Protein AF-A0A7J6WLQ4-F1 (afdb_monomer_lite)

InterPro domains:
  IPR001830 Glycosyl transferase, family 20 [PTHR10788] (1-99)
  IPR003337 Trehalose-phosphatase [PF02358] (52-97)
  IPR023214 HAD superfamily [G3DSA:3.40.50.1000] (48-100)
  IPR036412 HAD-like superfamily [SSF56784] (49-98)

Structure (mmCIF, N/CA/C/O backbone):
data_AF-A0A7J6WLQ4-F1
#
_entry.id   AF-A0A7J6WLQ4-F1
#
loop_
_atom_site.group_PDB
_atom_site.id
_atom_site.type_symbol
_atom_site.label_atom_id
_atom_site.label_alt_id
_atom_site.label_comp_id
_atom_site.label_asym_id
_atom_site.label_entity_id
_atom_site.label_seq_id
_atom_site.pdbx_PDB_ins_code
_atom_site.Cartn_x
_atom_site.Cartn_y
_atom_site.Cartn_z
_atom_site.occupancy
_atom_site.B_iso_or_equiv
_atom_site.auth_seq_id
_atom_site.auth_comp_id
_atom_site.auth_asym_id
_atom_site.auth_atom_id
_atom_site.pdbx_PDB_model_num
ATOM 1 N N . MET A 1 1 ? 20.719 -31.387 -19.871 1.00 47.81 1 MET A N 1
ATOM 2 C CA . MET A 1 1 ? 19.999 -30.224 -20.438 1.00 47.81 1 MET A CA 1
ATOM 3 C C . MET A 1 1 ? 18.478 -30.305 -20.233 1.00 47.81 1 MET A C 1
ATOM 5 O O . MET A 1 1 ? 17.830 -29.274 -20.244 1.00 47.81 1 MET A O 1
ATOM 9 N N . GLU A 1 2 ? 17.900 -31.482 -19.956 1.00 46.41 2 GLU A N 1
ATOM 10 C CA . GLU A 1 2 ? 16.436 -31.684 -19.889 1.00 46.41 2 GLU A CA 1
ATOM 11 C C . GLU A 1 2 ? 15.721 -31.215 -18.606 1.00 46.41 2 GLU A C 1
ATOM 13 O O . GLU A 1 2 ? 14.498 -31.123 -18.597 1.00 46.41 2 GLU A O 1
ATOM 18 N N . ARG A 1 3 ? 16.433 -30.878 -17.520 1.00 52.56 3 ARG A N 1
ATOM 19 C CA . ARG A 1 3 ? 15.782 -30.512 -16.242 1.00 52.56 3 ARG A CA 1
ATOM 20 C C . ARG A 1 3 ? 15.206 -29.090 -16.208 1.00 52.56 3 ARG A C 1
ATOM 22 O O . ARG A 1 3 ? 14.317 -28.826 -15.412 1.00 52.56 3 ARG A O 1
ATOM 29 N N . THR A 1 4 ? 15.655 -28.18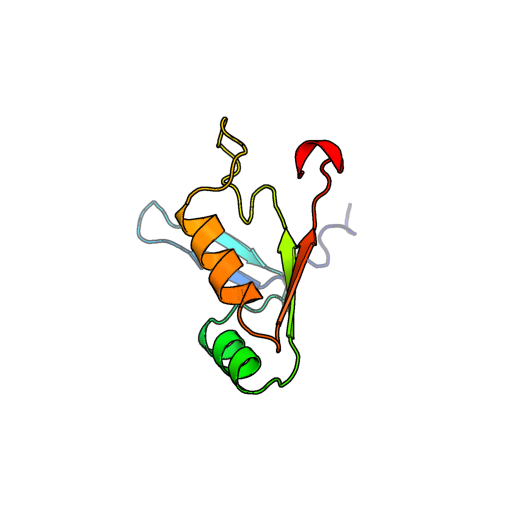7 -17.082 1.00 50.44 4 THR A N 1
ATOM 30 C CA . THR A 1 4 ? 15.193 -26.782 -17.105 1.00 50.44 4 THR A CA 1
ATOM 31 C C . THR A 1 4 ? 13.952 -26.576 -17.986 1.00 50.44 4 THR A C 1
ATOM 33 O O . THR A 1 4 ? 13.283 -25.553 -17.883 1.00 50.44 4 THR A O 1
ATOM 36 N N . CYS A 1 5 ? 13.610 -27.548 -18.839 1.00 53.22 5 CYS A N 1
ATOM 37 C CA . CYS A 1 5 ? 12.503 -27.449 -19.800 1.00 53.22 5 CYS A CA 1
ATOM 38 C C . CYS A 1 5 ? 11.224 -28.174 -19.349 1.00 53.22 5 CYS A C 1
ATOM 40 O O . CYS A 1 5 ? 10.197 -28.065 -20.017 1.00 53.22 5 CYS A O 1
ATOM 42 N N . GLN A 1 6 ? 11.261 -28.902 -18.230 1.00 55.03 6 GLN A N 1
ATOM 43 C CA . GLN A 1 6 ? 10.177 -29.807 -17.834 1.00 55.03 6 GLN A CA 1
ATOM 44 C C . GLN A 1 6 ? 8.902 -29.076 -17.362 1.00 55.03 6 GLN A C 1
ATOM 46 O O . GLN A 1 6 ? 7.802 -29.590 -17.550 1.00 55.03 6 GLN A O 1
ATOM 51 N N . ASP A 1 7 ? 9.021 -27.851 -16.835 1.00 55.31 7 ASP A N 1
ATOM 52 C CA . ASP A 1 7 ? 7.875 -27.056 -16.355 1.00 55.31 7 ASP A CA 1
ATOM 53 C C . ASP A 1 7 ? 7.428 -25.937 -17.313 1.00 55.31 7 ASP A C 1
ATOM 55 O O . ASP A 1 7 ? 6.460 -25.228 -17.031 1.00 55.31 7 ASP A O 1
ATOM 59 N N . HIS A 1 8 ? 8.069 -25.783 -18.479 1.00 55.66 8 HIS A N 1
ATOM 60 C CA . HIS A 1 8 ? 7.678 -24.756 -19.457 1.00 55.66 8 HIS A CA 1
ATOM 61 C C . HIS A 1 8 ? 6.247 -24.955 -19.982 1.00 55.66 8 HIS A C 1
ATOM 63 O O . HIS A 1 8 ? 5.533 -23.977 -20.183 1.00 55.66 8 HIS A O 1
ATOM 69 N N . PHE A 1 9 ? 5.797 -26.205 -20.127 1.00 55.16 9 PHE A N 1
ATOM 70 C CA . PHE A 1 9 ? 4.450 -26.528 -20.615 1.00 55.16 9 PHE A CA 1
ATOM 71 C C . PHE A 1 9 ? 3.333 -26.324 -19.587 1.00 55.16 9 PHE A C 1
ATOM 73 O O . PHE A 1 9 ? 2.162 -26.371 -19.954 1.00 55.16 9 PHE A O 1
ATOM 80 N N . LYS A 1 10 ? 3.663 -26.082 -18.312 1.00 62.22 10 LYS A N 1
ATOM 81 C CA . LYS A 1 10 ? 2.651 -25.790 -17.289 1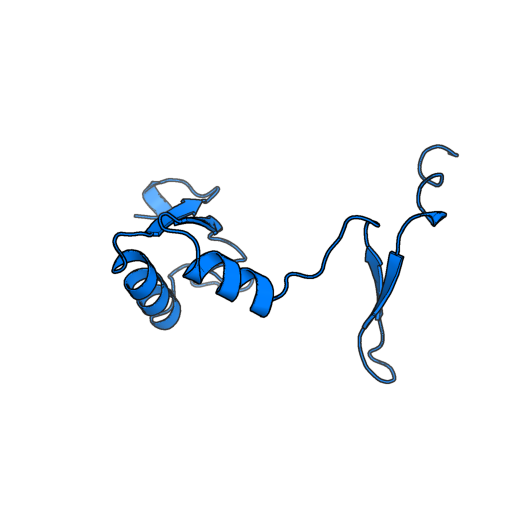.00 62.22 10 LYS A CA 1
ATOM 82 C C . LYS A 1 10 ? 2.355 -24.301 -17.171 1.00 62.22 10 LYS A C 1
ATOM 84 O O . LYS A 1 10 ? 1.306 -23.952 -16.652 1.00 62.22 10 LYS A O 1
ATOM 89 N N . ARG A 1 11 ? 3.242 -23.413 -17.631 1.00 67.06 11 ARG A N 1
ATOM 90 C CA . ARG A 1 11 ? 3.082 -21.963 -17.447 1.00 67.06 11 ARG A CA 1
ATOM 91 C C . ARG A 1 11 ? 1.921 -21.422 -18.276 1.00 67.06 11 ARG A C 1
ATOM 93 O O . ARG A 1 11 ? 1.763 -21.749 -19.449 1.00 67.06 11 ARG A O 1
ATOM 100 N N . ARG A 1 12 ? 1.106 -20.563 -17.665 1.00 71.62 12 ARG A N 1
ATOM 101 C CA . ARG A 1 12 ? -0.050 -19.946 -18.316 1.00 71.62 12 ARG A CA 1
ATOM 102 C C . ARG A 1 12 ? 0.423 -18.719 -19.091 1.00 71.62 12 ARG A C 1
ATOM 104 O O . ARG A 1 12 ? 0.892 -17.752 -18.493 1.00 71.62 12 ARG A O 1
ATOM 111 N N . CYS A 1 13 ? 0.306 -18.752 -20.416 1.00 79.31 13 CYS A N 1
ATOM 112 C CA . CYS A 1 13 ? 0.684 -17.631 -21.278 1.00 79.31 13 CYS A CA 1
ATOM 113 C C . CYS A 1 13 ? -0.475 -16.638 -21.426 1.00 79.31 13 CYS A C 1
ATOM 115 O O . CYS A 1 13 ? -1.600 -17.035 -21.727 1.00 79.31 13 CYS A O 1
ATOM 117 N N . TRP A 1 14 ? -0.205 -15.350 -21.212 1.00 78.38 14 TRP A N 1
ATOM 118 C CA . TRP A 1 14 ? -1.167 -14.260 -21.383 1.00 78.38 14 TRP A CA 1
ATOM 119 C C . TRP A 1 14 ? -0.673 -13.314 -22.472 1.00 78.38 14 TRP A C 1
ATOM 121 O O . TRP A 1 14 ? 0.505 -12.958 -22.513 1.00 78.38 14 TRP A O 1
ATOM 131 N N . GLY A 1 15 ? -1.588 -12.901 -23.343 1.00 81.19 15 GLY A N 1
ATOM 132 C CA . GLY A 1 15 ? -1.360 -11.824 -24.293 1.00 81.19 15 GLY A CA 1
ATOM 133 C C . GLY A 1 15 ? -1.723 -10.477 -23.678 1.00 81.19 15 GLY A C 1
ATOM 134 O O . GLY A 1 15 ? -2.820 -10.336 -23.137 1.00 81.19 15 GLY A O 1
ATOM 135 N N . ILE A 1 16 ? -0.828 -9.495 -23.755 1.00 83.25 16 ILE A N 1
ATOM 136 C CA . ILE A 1 16 ? -1.065 -8.126 -23.279 1.00 83.25 16 ILE A CA 1
ATOM 137 C C . ILE A 1 16 ? -0.729 -7.113 -24.381 1.00 83.25 16 ILE A C 1
ATOM 139 O O . ILE A 1 16 ? 0.305 -7.230 -25.030 1.00 83.25 16 ILE A O 1
ATOM 143 N N . GLY A 1 17 ? -1.581 -6.104 -24.582 1.00 78.50 17 GLY A N 1
ATOM 144 C CA . GLY A 1 17 ? -1.397 -5.046 -25.590 1.00 78.50 17 GLY A CA 1
ATOM 145 C C . GLY A 1 17 ? -2.251 -5.215 -26.855 1.00 78.50 17 GLY A C 1
ATOM 146 O O . GLY A 1 17 ? -2.888 -6.247 -27.051 1.00 78.50 17 GLY A O 1
ATOM 147 N N . SER A 1 18 ? -2.262 -4.185 -27.708 1.00 77.38 18 SER A N 1
ATOM 148 C CA . SER A 1 18 ? -3.045 -4.124 -28.956 1.00 77.38 18 SER A CA 1
ATOM 149 C C . SER A 1 18 ? -2.134 -3.855 -30.162 1.00 77.38 18 SER A C 1
ATOM 151 O O . SER A 1 18 ? -1.191 -3.068 -30.065 1.00 77.38 18 SER A O 1
ATOM 153 N N . GLY A 1 19 ? -2.417 -4.480 -31.311 1.00 80.88 19 GLY A N 1
ATOM 154 C CA . GLY A 1 19 ? -1.654 -4.290 -32.554 1.00 80.88 19 GLY A CA 1
ATOM 155 C C . GLY A 1 19 ? -0.180 -4.704 -32.434 1.00 80.88 19 GLY A C 1
ATOM 156 O O . GLY A 1 19 ? 0.144 -5.709 -31.807 1.00 80.88 19 GLY A O 1
ATOM 157 N N . PHE A 1 20 ? 0.728 -3.906 -33.002 1.00 79.94 20 PHE A N 1
ATOM 158 C CA . PHE A 1 20 ? 2.178 -4.161 -32.973 1.00 79.94 20 PHE A CA 1
ATOM 159 C C . PHE A 1 20 ? 2.829 -4.021 -31.579 1.00 79.94 20 PHE A C 1
ATOM 161 O O . PHE A 1 20 ? 4.005 -4.331 -31.422 1.00 79.94 20 PHE A O 1
ATOM 168 N N . GLY A 1 21 ? 2.082 -3.577 -30.560 1.00 81.50 21 GLY A N 1
ATOM 169 C CA . GLY A 1 21 ? 2.535 -3.498 -29.165 1.00 81.50 21 GLY A CA 1
ATOM 170 C C . GLY A 1 21 ? 2.205 -4.732 -28.319 1.00 81.50 21 GLY A C 1
ATOM 171 O O . GLY A 1 21 ? 2.362 -4.687 -27.098 1.00 81.50 21 GLY A O 1
ATOM 172 N N . PHE A 1 22 ? 1.704 -5.807 -28.934 1.00 85.25 22 PHE A N 1
ATOM 173 C CA . PHE A 1 22 ? 1.349 -7.037 -28.235 1.00 85.25 22 PHE A CA 1
ATOM 174 C C . PHE A 1 22 ? 2.585 -7.759 -27.682 1.00 85.25 22 PHE A C 1
ATOM 176 O O . PHE A 1 22 ? 3.588 -7.942 -28.372 1.00 85.25 22 PHE A O 1
ATOM 183 N N . ARG A 1 23 ? 2.503 -8.204 -26.429 1.00 86.81 23 ARG A N 1
ATOM 184 C CA . ARG A 1 23 ? 3.527 -8.993 -25.740 1.00 86.81 23 ARG A CA 1
ATOM 185 C C . ARG A 1 23 ? 2.901 -10.264 -25.182 1.00 86.81 23 ARG A C 1
ATOM 187 O O . ARG A 1 23 ? 1.763 -10.250 -24.718 1.00 86.81 23 ARG A O 1
ATOM 194 N N . VAL A 1 24 ? 3.671 -11.347 -25.180 1.00 84.94 24 VAL A N 1
ATOM 195 C CA . VAL A 1 24 ? 3.304 -12.600 -24.510 1.00 84.94 24 VAL A CA 1
ATOM 196 C C . VAL A 1 24 ? 4.104 -12.707 -23.223 1.00 84.94 24 VAL A C 1
ATOM 198 O O . VAL A 1 24 ? 5.324 -12.556 -23.235 1.00 84.94 24 VAL A O 1
ATOM 201 N N . VAL A 1 25 ? 3.419 -12.981 -22.119 1.00 86.06 25 VAL A N 1
ATOM 202 C CA . VAL A 1 25 ? 4.043 -13.235 -20.818 1.00 86.06 25 VAL A CA 1
ATOM 203 C C . VAL A 1 25 ? 3.681 -1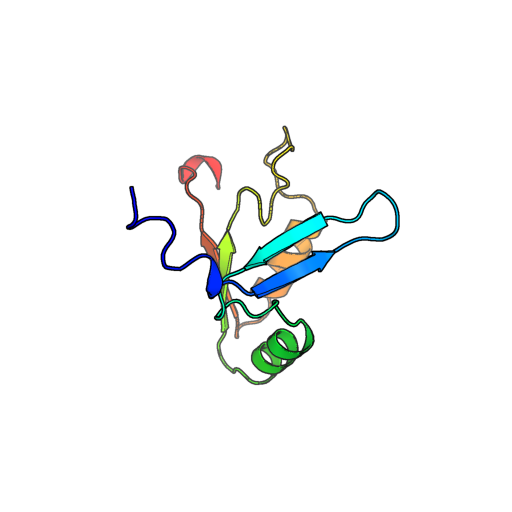4.636 -20.344 1.00 86.06 25 VAL A C 1
ATOM 205 O O . VAL A 1 25 ? 2.517 -15.027 -20.394 1.00 86.06 25 VAL A O 1
ATOM 208 N N . ALA A 1 26 ? 4.678 -15.403 -19.903 1.00 86.25 26 ALA A N 1
ATOM 209 C CA . ALA A 1 26 ? 4.486 -16.729 -19.323 1.00 86.25 26 ALA A CA 1
ATOM 210 C C . ALA A 1 26 ? 4.510 -16.616 -17.795 1.00 86.25 26 ALA A C 1
ATOM 212 O O . ALA A 1 26 ? 5.538 -16.269 -17.214 1.00 86.25 26 ALA A O 1
ATOM 213 N N . LEU A 1 27 ? 3.375 -16.897 -17.158 1.00 82.12 27 LEU A N 1
ATOM 214 C CA . LEU A 1 27 ? 3.191 -16.781 -15.714 1.00 82.12 27 LEU A CA 1
ATOM 215 C C . LEU A 1 27 ? 3.075 -18.165 -15.074 1.00 82.12 27 LEU A C 1
ATOM 217 O O . LEU A 1 27 ? 2.697 -19.144 -15.726 1.00 82.12 27 LEU A O 1
ATOM 221 N N . ASP A 1 28 ? 3.401 -18.244 -13.788 1.00 80.88 28 ASP A N 1
ATOM 222 C CA . ASP A 1 28 ? 3.169 -19.454 -13.003 1.00 80.88 28 ASP A CA 1
ATOM 223 C C . ASP A 1 28 ? 1.663 -19.794 -12.969 1.00 80.88 28 ASP A C 1
ATOM 225 O O . ASP A 1 28 ? 0.840 -18.876 -12.919 1.00 80.88 28 ASP A O 1
ATOM 229 N N . PRO A 1 29 ? 1.260 -21.076 -12.983 1.00 76.88 29 PRO A N 1
ATOM 230 C CA . PRO A 1 29 ? -0.143 -21.474 -12.825 1.00 76.88 29 PRO A CA 1
ATOM 231 C C . PRO A 1 29 ? -0.835 -20.898 -11.591 1.00 76.88 29 PRO A C 1
ATOM 233 O O . PRO A 1 29 ? -2.034 -20.627 -11.639 1.00 76.88 29 PRO A O 1
ATOM 236 N N . ASN A 1 30 ? -0.088 -20.703 -10.504 1.00 79.62 30 ASN A N 1
ATOM 237 C CA . ASN A 1 30 ? -0.594 -20.153 -9.249 1.00 79.62 30 ASN A CA 1
ATOM 238 C C . ASN A 1 30 ? -0.571 -18.621 -9.228 1.00 79.62 30 ASN A C 1
ATOM 240 O O . ASN A 1 30 ? -0.984 -18.005 -8.244 1.00 79.62 30 ASN A O 1
ATOM 244 N N . PHE A 1 31 ? -0.101 -17.984 -10.303 1.00 81.25 31 PHE A N 1
ATOM 245 C CA . PHE A 1 31 ? -0.161 -16.541 -10.423 1.00 81.25 31 PHE A CA 1
ATOM 246 C C . PHE A 1 31 ? -1.617 -16.103 -10.591 1.00 81.25 31 PHE A C 1
ATOM 248 O O . PHE A 1 31 ? -2.258 -16.336 -11.619 1.00 81.25 31 PHE A O 1
ATOM 255 N N . SER A 1 32 ? -2.131 -15.416 -9.579 1.00 76.06 32 SER A N 1
ATOM 256 C CA . SER A 1 32 ? -3.394 -14.697 -9.659 1.00 76.06 32 SER A CA 1
ATOM 257 C C . SER A 1 32 ? -3.103 -13.209 -9.796 1.00 76.06 32 SER A C 1
ATOM 259 O O . SER A 1 32 ? -2.284 -12.640 -9.074 1.00 76.06 32 SER A O 1
ATOM 261 N N . LYS A 1 33 ? -3.757 -12.561 -10.764 1.00 76.50 33 LYS A N 1
ATOM 262 C CA . LYS A 1 33 ? -3.662 -11.108 -10.905 1.00 76.50 33 LYS A CA 1
ATOM 263 C C . LYS A 1 33 ? -4.209 -10.459 -9.633 1.00 76.50 33 LYS A C 1
ATOM 265 O O . LYS A 1 33 ? -5.308 -10.789 -9.192 1.00 76.50 33 LYS A O 1
ATOM 270 N N . PHE A 1 34 ? -3.464 -9.497 -9.101 1.00 76.94 34 PHE A N 1
ATOM 271 C CA . PHE A 1 34 ? -3.878 -8.686 -7.963 1.00 76.94 34 PHE A CA 1
ATOM 272 C C . PHE A 1 34 ? -5.193 -7.950 -8.288 1.00 76.94 34 PHE A C 1
ATOM 274 O O . PHE A 1 34 ? -5.246 -7.116 -9.195 1.00 76.94 34 PHE A O 1
ATOM 281 N N . SER A 1 35 ? -6.279 -8.324 -7.606 1.00 88.25 35 SER A N 1
ATOM 282 C CA . SER A 1 35 ? -7.634 -7.817 -7.852 1.00 88.25 35 SER A CA 1
ATOM 283 C C . SER A 1 35 ? -7.981 -6.727 -6.847 1.00 88.25 35 SER A C 1
ATOM 285 O O . SER A 1 35 ? -8.120 -7.005 -5.656 1.00 88.25 35 SER A O 1
ATOM 287 N N . ILE A 1 36 ? -8.181 -5.501 -7.341 1.00 90.25 36 ILE A N 1
ATOM 288 C CA . ILE A 1 36 ? -8.540 -4.334 -6.518 1.00 90.25 36 ILE A CA 1
ATOM 289 C C . ILE A 1 36 ? -9.785 -4.627 -5.676 1.00 90.25 36 ILE A C 1
ATOM 291 O O . ILE A 1 36 ? -9.776 -4.399 -4.472 1.00 90.25 36 ILE A O 1
ATOM 295 N N . ALA A 1 37 ? -10.822 -5.214 -6.280 1.00 92.38 37 ALA A N 1
ATOM 296 C CA . ALA A 1 37 ? -12.059 -5.551 -5.577 1.00 92.38 37 ALA A CA 1
ATOM 297 C C . ALA A 1 37 ? -11.829 -6.531 -4.413 1.00 92.38 37 ALA A C 1
ATOM 299 O O . ALA A 1 37 ? -12.438 -6.400 -3.354 1.00 92.38 37 ALA A O 1
ATOM 300 N N . THR A 1 38 ? -10.923 -7.496 -4.591 1.00 91.56 38 THR A N 1
ATOM 301 C CA . THR A 1 38 ? -10.587 -8.473 -3.549 1.00 91.56 38 THR A CA 1
ATOM 302 C C . THR A 1 38 ? -9.859 -7.809 -2.383 1.00 91.56 38 THR A C 1
ATOM 304 O O . THR A 1 38 ? -10.178 -8.095 -1.233 1.00 91.56 38 THR A O 1
ATOM 307 N N . ILE A 1 39 ? -8.933 -6.892 -2.666 1.00 92.56 39 ILE A N 1
ATOM 308 C CA . ILE A 1 39 ? -8.167 -6.172 -1.637 1.00 92.56 39 ILE A CA 1
ATOM 309 C C . 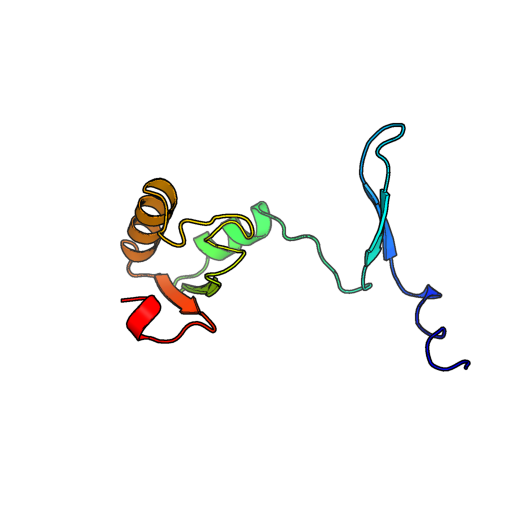ILE A 1 39 ? -9.063 -5.221 -0.861 1.00 92.56 39 ILE A C 1
ATOM 311 O O . ILE A 1 39 ? -9.027 -5.240 0.362 1.00 92.56 39 ILE A O 1
ATOM 315 N N . VAL A 1 40 ? -9.886 -4.430 -1.556 1.00 94.94 40 VAL A N 1
ATOM 316 C CA . VAL A 1 40 ? -10.839 -3.516 -0.914 1.00 94.94 40 VAL A CA 1
ATOM 317 C C . VAL A 1 40 ? -11.774 -4.309 -0.008 1.00 94.94 40 VAL A C 1
ATOM 319 O O . VAL A 1 40 ? -11.903 -3.986 1.169 1.00 94.94 40 VAL A O 1
ATOM 322 N N . SER A 1 41 ? -12.329 -5.422 -0.502 1.00 95.19 41 SER A N 1
ATOM 323 C CA . SER A 1 41 ? -13.200 -6.259 0.320 1.00 95.19 41 SER A CA 1
ATOM 324 C C . SER A 1 41 ? -12.493 -6.845 1.547 1.00 95.19 41 SER A C 1
ATOM 326 O O . SER A 1 41 ? -13.131 -6.938 2.593 1.00 95.19 41 SER A O 1
ATOM 328 N N . ALA A 1 42 ? -11.233 -7.273 1.438 1.00 93.94 42 ALA A N 1
ATOM 329 C CA . ALA A 1 42 ? -10.471 -7.774 2.583 1.00 93.94 42 ALA A CA 1
ATOM 330 C C . ALA A 1 42 ? -10.181 -6.645 3.586 1.00 93.94 42 ALA A C 1
ATOM 332 O O . ALA A 1 42 ? -10.474 -6.769 4.773 1.00 93.94 42 ALA A O 1
ATOM 333 N N . TYR A 1 43 ? -9.720 -5.498 3.084 1.00 95.19 43 TYR A N 1
ATOM 334 C CA . TYR A 1 43 ? -9.392 -4.320 3.880 1.00 95.19 43 TYR A CA 1
ATOM 335 C C . TYR A 1 43 ? -10.588 -3.808 4.703 1.00 95.19 43 TYR A C 1
ATOM 337 O O . TYR A 1 43 ? -10.433 -3.435 5.870 1.00 95.19 43 TYR A O 1
ATOM 345 N N . GLU A 1 44 ? -11.787 -3.808 4.116 1.00 94.94 44 GLU A N 1
ATOM 346 C CA . GLU A 1 44 ? -13.028 -3.395 4.782 1.00 94.94 44 GLU A CA 1
ATOM 347 C C . GLU A 1 44 ? -13.504 -4.394 5.847 1.00 94.94 44 GLU A C 1
ATOM 349 O O . GLU A 1 44 ? -14.080 -3.990 6.857 1.00 94.94 44 GLU A O 1
ATOM 354 N N . LYS A 1 45 ? -13.279 -5.696 5.636 1.00 96.25 45 LYS A N 1
ATOM 355 C CA . LYS A 1 45 ? -13.744 -6.759 6.544 1.00 96.25 45 LYS A CA 1
ATOM 356 C C . LYS A 1 45 ? -12.830 -6.952 7.751 1.00 96.25 45 LYS A C 1
ATOM 358 O O . LYS A 1 45 ? -13.311 -7.312 8.828 1.00 96.25 45 LYS A O 1
ATOM 363 N N . ASP A 1 46 ? -11.531 -6.729 7.581 1.00 96.44 46 ASP A N 1
ATOM 364 C CA . ASP A 1 46 ? -10.537 -7.040 8.601 1.00 96.44 46 ASP A CA 1
ATOM 365 C C . ASP A 1 46 ? -10.432 -5.942 9.666 1.00 96.44 46 ASP A C 1
ATOM 367 O O . ASP A 1 46 ? -10.257 -4.757 9.377 1.00 96.44 46 ASP A O 1
ATOM 371 N N . LYS A 1 47 ? -10.485 -6.348 10.939 1.00 95.56 47 LYS A N 1
ATOM 372 C CA . LYS A 1 47 ? -10.412 -5.431 12.092 1.00 95.56 47 LYS A CA 1
ATOM 373 C C . LYS A 1 47 ? -9.002 -4.925 12.383 1.00 95.56 47 LYS A C 1
ATOM 375 O O . LYS A 1 47 ? -8.862 -3.865 12.975 1.00 95.56 47 LYS A O 1
ATOM 380 N N . HIS A 1 48 ? -7.979 -5.671 11.976 1.00 96.62 48 HIS A N 1
ATOM 381 C CA . HIS A 1 48 ? -6.575 -5.311 12.150 1.00 96.62 48 HIS A CA 1
ATOM 382 C C . HIS A 1 48 ? -5.812 -5.676 10.884 1.00 96.62 48 HIS A C 1
ATOM 384 O O . HIS A 1 48 ? -5.936 -6.797 10.393 1.00 96.62 48 HIS A O 1
ATOM 390 N N . LYS A 1 49 ? -5.041 -4.731 10.353 1.00 96.12 49 LYS A N 1
ATOM 391 C CA . LYS A 1 49 ? -4.401 -4.842 9.044 1.00 96.12 49 LYS A CA 1
ATOM 392 C C . LYS A 1 49 ? -2.922 -4.523 9.161 1.00 96.12 49 LYS A C 1
ATOM 394 O O . LYS A 1 49 ? -2.554 -3.407 9.517 1.00 96.12 49 LYS A O 1
ATOM 399 N N . ALA A 1 50 ? -2.076 -5.494 8.836 1.00 96.50 50 ALA A N 1
ATOM 400 C CA . ALA A 1 50 ? -0.649 -5.261 8.659 1.00 96.50 50 ALA A CA 1
ATOM 401 C C . ALA A 1 50 ? -0.381 -4.878 7.198 1.00 96.50 50 ALA A C 1
ATOM 403 O O . ALA A 1 50 ? -0.712 -5.638 6.288 1.00 96.50 50 ALA A O 1
ATOM 404 N N . ILE A 1 51 ? 0.208 -3.705 6.974 1.00 95.81 51 ILE A N 1
ATOM 405 C CA . ILE A 1 51 ? 0.508 -3.177 5.640 1.00 95.81 51 ILE A CA 1
ATOM 406 C C . ILE A 1 51 ? 2.022 -3.039 5.528 1.00 95.81 51 ILE A C 1
ATOM 408 O O . ILE A 1 51 ? 2.622 -2.213 6.208 1.00 95.81 51 ILE A O 1
ATOM 412 N N . LEU A 1 52 ? 2.643 -3.864 4.688 1.00 95.12 52 LEU A N 1
ATOM 413 C CA . LEU A 1 52 ? 4.086 -3.857 4.470 1.00 95.12 52 LEU A CA 1
ATOM 414 C C . LEU A 1 52 ? 4.359 -3.236 3.102 1.00 95.12 52 LEU A C 1
ATOM 416 O O . LEU A 1 52 ? 3.930 -3.773 2.081 1.00 95.12 52 LEU A O 1
ATOM 420 N N . LEU A 1 53 ? 5.037 -2.094 3.096 1.00 93.12 53 LEU A N 1
ATOM 421 C CA . LEU A 1 53 ? 5.308 -1.311 1.898 1.00 93.12 53 LEU A CA 1
ATOM 422 C C . LEU A 1 53 ? 6.804 -1.322 1.627 1.00 93.12 53 LEU A C 1
ATOM 424 O O . LEU A 1 53 ? 7.584 -0.791 2.415 1.00 93.12 53 LEU A O 1
ATOM 428 N N . ASP A 1 54 ? 7.193 -1.922 0.508 1.00 91.19 54 ASP A N 1
ATOM 429 C CA . ASP A 1 54 ? 8.550 -1.766 0.004 1.00 91.19 54 ASP A CA 1
ATOM 430 C C . ASP A 1 54 ? 8.804 -0.307 -0.412 1.00 91.19 54 ASP A C 1
ATOM 432 O O . ASP A 1 54 ? 7.892 0.399 -0.851 1.00 91.19 54 ASP A O 1
ATOM 436 N N . TYR A 1 55 ? 10.035 0.169 -0.250 1.00 88.56 55 TYR A N 1
ATOM 437 C CA . TYR A 1 55 ? 10.374 1.560 -0.540 1.00 88.56 55 TYR A CA 1
ATOM 438 C C . TYR A 1 55 ? 10.796 1.765 -2.003 1.00 88.56 55 TYR A C 1
ATOM 440 O O . TYR A 1 55 ? 10.180 2.543 -2.736 1.00 88.56 55 TYR A O 1
ATOM 448 N N . ASP A 1 56 ? 11.839 1.060 -2.444 1.00 83.75 56 ASP A N 1
ATOM 449 C CA . ASP A 1 56 ? 12.508 1.287 -3.729 1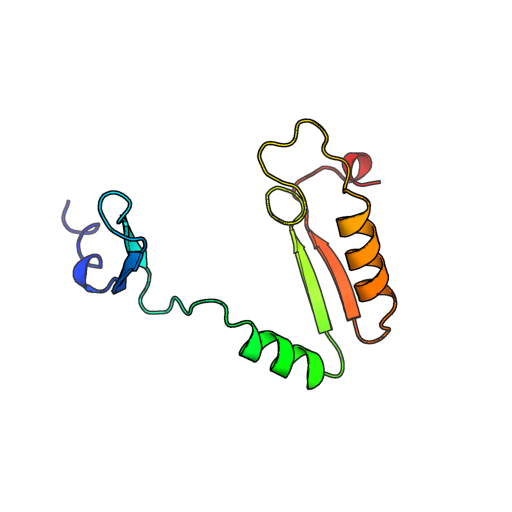.00 83.75 56 ASP A CA 1
ATOM 450 C C . ASP A 1 56 ? 11.851 0.513 -4.876 1.00 83.75 56 ASP A C 1
ATOM 452 O O . ASP A 1 56 ? 11.927 -0.706 -4.944 1.00 83.75 56 ASP A O 1
ATOM 456 N N . GLY A 1 57 ? 11.273 1.222 -5.847 1.00 81.19 57 GLY A N 1
ATOM 457 C CA . GLY A 1 57 ? 10.556 0.600 -6.965 1.00 81.19 57 GLY A CA 1
ATOM 458 C C . GLY A 1 57 ? 9.081 0.318 -6.673 1.00 81.19 57 GLY A C 1
ATOM 459 O O . GLY A 1 57 ? 8.363 -0.088 -7.586 1.00 81.19 57 GLY A O 1
ATOM 460 N N . THR A 1 58 ? 8.631 0.591 -5.443 1.00 87.25 58 THR A N 1
ATOM 461 C CA . THR A 1 58 ? 7.231 0.465 -5.019 1.00 87.25 58 THR A CA 1
ATOM 462 C C . THR A 1 58 ? 6.643 1.825 -4.635 1.00 87.25 58 THR A C 1
ATOM 464 O O . THR A 1 58 ? 5.777 2.332 -5.347 1.00 87.25 58 THR A O 1
ATOM 467 N N . LEU A 1 59 ? 7.116 2.449 -3.547 1.00 86.38 59 LEU A N 1
ATOM 468 C CA . LEU A 1 59 ? 6.703 3.811 -3.167 1.00 86.38 59 LEU A CA 1
ATOM 469 C C . LEU A 1 59 ? 7.451 4.882 -3.968 1.00 86.38 59 LEU A C 1
ATOM 471 O O . LEU A 1 59 ? 6.896 5.937 -4.272 1.00 86.38 59 LEU A O 1
ATOM 475 N N . MET A 1 60 ? 8.702 4.589 -4.324 1.00 85.31 60 MET A N 1
ATOM 476 C CA . MET A 1 60 ? 9.548 5.433 -5.160 1.00 85.31 60 MET A CA 1
ATOM 477 C C . MET A 1 60 ? 9.670 4.846 -6.562 1.00 85.31 60 MET A C 1
ATOM 479 O O . MET A 1 60 ? 9.912 3.651 -6.727 1.00 85.31 60 MET A O 1
ATOM 483 N N . THR A 1 61 ? 9.560 5.681 -7.594 1.00 74.00 61 THR A N 1
ATOM 484 C CA . THR A 1 61 ? 9.815 5.246 -8.971 1.00 74.00 61 THR A CA 1
ATOM 485 C C . THR A 1 61 ? 11.291 4.889 -9.152 1.00 74.00 61 THR A C 1
ATOM 487 O O . THR A 1 61 ? 12.186 5.639 -8.768 1.00 74.00 61 THR A O 1
ATOM 490 N N . GLN A 1 62 ? 11.554 3.736 -9.777 1.00 64.00 62 GLN A N 1
ATOM 491 C CA . GLN A 1 62 ? 12.902 3.167 -9.954 1.00 64.00 62 GLN A CA 1
ATOM 492 C C . GLN A 1 62 ? 13.895 4.092 -10.684 1.00 64.00 62 GLN A C 1
ATOM 494 O O . GLN A 1 62 ? 15.103 3.920 -10.559 1.00 64.00 62 GLN A O 1
ATOM 499 N N . THR A 1 63 ? 13.397 5.066 -11.449 1.00 62.62 63 THR A N 1
ATOM 500 C CA . THR A 1 63 ? 14.193 6.009 -12.249 1.00 62.62 63 THR A CA 1
ATOM 501 C C . THR A 1 63 ? 14.377 7.373 -11.587 1.00 62.62 63 THR A C 1
ATOM 503 O O . THR A 1 63 ? 14.929 8.278 -12.212 1.00 62.62 63 THR A O 1
ATOM 506 N N . SER A 1 64 ? 13.885 7.564 -10.361 1.00 61.94 64 SER A N 1
ATOM 507 C CA . SER A 1 64 ? 13.993 8.851 -9.683 1.00 61.94 64 SER A CA 1
ATOM 508 C C . SER A 1 64 ? 15.407 9.083 -9.146 1.00 61.94 64 SER A C 1
ATOM 510 O O . SER A 1 64 ? 15.935 8.272 -8.383 1.00 61.94 64 SER A O 1
ATOM 512 N N . ILE A 1 65 ? 16.016 10.208 -9.532 1.00 63.59 65 ILE A N 1
ATOM 513 C CA . ILE A 1 65 ? 17.265 10.704 -8.929 1.00 63.59 65 ILE A CA 1
ATOM 514 C C . ILE A 1 65 ? 16.979 11.189 -7.503 1.00 63.59 65 ILE A C 1
ATOM 516 O O . ILE A 1 65 ? 17.771 10.943 -6.593 1.00 63.59 65 ILE A O 1
ATOM 520 N N . ASP A 1 66 ? 15.823 11.830 -7.311 1.00 66.88 66 ASP A N 1
ATOM 521 C CA . ASP A 1 66 ? 15.348 12.240 -5.999 1.00 66.88 66 ASP A CA 1
ATOM 522 C C . ASP A 1 66 ? 14.649 11.070 -5.309 1.00 66.88 66 ASP A C 1
ATOM 524 O O . ASP A 1 66 ? 13.599 10.573 -5.724 1.00 66.88 66 ASP A O 1
ATOM 528 N N . LYS A 1 67 ? 15.277 10.593 -4.247 1.00 73.56 67 LYS A N 1
ATOM 529 C CA . LYS A 1 67 ? 14.808 9.455 -3.470 1.00 73.56 67 LYS A CA 1
ATOM 530 C C . LYS A 1 67 ? 13.842 9.864 -2.358 1.00 73.56 67 LYS A C 1
ATOM 532 O O . LYS A 1 67 ? 13.492 9.000 -1.562 1.00 73.56 67 LYS A O 1
ATOM 537 N N . THR A 1 68 ? 13.427 11.129 -2.321 1.00 82.06 68 THR A N 1
ATOM 538 C CA . THR A 1 68 ? 12.468 11.693 -1.367 1.00 82.06 68 THR A CA 1
ATOM 539 C C . THR A 1 68 ? 11.031 11.397 -1.806 1.00 82.06 68 THR A C 1
ATOM 541 O O . THR A 1 68 ? 10.704 11.589 -2.980 1.00 82.06 68 THR A O 1
ATOM 544 N N . PRO A 1 69 ? 10.141 10.948 -0.903 1.00 86.00 69 PRO A N 1
ATOM 545 C CA . PRO A 1 69 ? 8.755 10.682 -1.257 1.00 86.00 69 PRO A CA 1
ATOM 546 C C . PRO A 1 69 ? 8.035 11.969 -1.660 1.00 86.00 69 PRO A C 1
ATOM 548 O O . PRO A 1 69 ? 8.184 13.012 -1.028 1.00 86.00 69 PRO A O 1
ATOM 551 N N . SER A 1 70 ? 7.220 11.878 -2.711 1.00 88.56 70 SER A N 1
ATOM 552 C CA . SER A 1 70 ? 6.374 12.997 -3.134 1.00 88.56 70 SER A CA 1
ATOM 553 C C . SER A 1 70 ? 5.309 13.322 -2.083 1.00 88.56 70 SER A C 1
ATOM 555 O O . SER A 1 70 ? 4.904 12.457 -1.300 1.00 88.56 70 SER A O 1
ATOM 557 N N . GLU A 1 71 ? 4.777 14.545 -2.115 1.00 90.88 71 GLU A N 1
ATOM 558 C CA . GLU A 1 71 ? 3.678 14.962 -1.231 1.00 90.88 71 GLU A CA 1
ATOM 559 C C . GLU A 1 71 ? 2.467 14.023 -1.312 1.00 90.88 71 GLU A C 1
ATOM 561 O O . GLU A 1 71 ? 1.821 13.742 -0.304 1.00 90.88 71 GLU A O 1
ATOM 566 N N . GLN A 1 72 ? 2.187 13.477 -2.499 1.00 90.50 72 GLN A N 1
ATOM 567 C CA . GLN A 1 72 ? 1.109 12.513 -2.697 1.00 90.50 72 GLN A CA 1
ATOM 568 C C . GLN A 1 72 ? 1.364 11.206 -1.934 1.00 90.50 72 GLN A C 1
ATOM 570 O O . GLN A 1 72 ? 0.454 10.686 -1.285 1.00 90.50 72 GLN A O 1
ATOM 575 N N . VAL A 1 73 ? 2.594 10.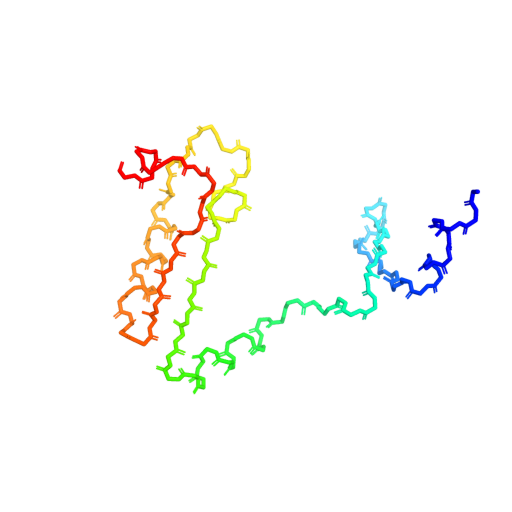685 -1.981 1.00 90.75 73 VAL A N 1
ATOM 576 C CA . VAL A 1 73 ? 2.985 9.480 -1.233 1.00 90.75 73 VAL A CA 1
ATOM 577 C C . VAL A 1 73 ? 2.894 9.745 0.267 1.00 90.75 73 VAL A C 1
ATOM 579 O O . VAL A 1 73 ? 2.316 8.941 0.995 1.00 90.75 73 VAL A O 1
ATOM 582 N N . ILE A 1 74 ? 3.380 10.899 0.729 1.00 92.62 74 ILE A N 1
ATOM 583 C CA . ILE A 1 74 ? 3.296 11.299 2.140 1.00 92.62 74 ILE A CA 1
ATOM 584 C C . ILE A 1 74 ? 1.830 11.401 2.591 1.00 92.62 74 ILE A C 1
ATOM 586 O O . ILE A 1 74 ? 1.465 10.865 3.635 1.00 92.62 74 ILE A O 1
ATOM 590 N N . SER A 1 75 ? 0.964 12.033 1.797 1.00 95.94 75 SER A N 1
ATOM 591 C CA . SER A 1 75 ? -0.469 12.157 2.092 1.00 95.94 75 SER A CA 1
ATOM 592 C C . SER A 1 75 ? -1.167 10.793 2.181 1.00 95.94 75 SER A C 1
ATOM 594 O O . SER A 1 75 ? -1.943 10.545 3.111 1.00 95.94 75 SER A O 1
ATOM 596 N N . MET A 1 76 ? -0.845 9.873 1.267 1.00 94.94 76 MET A N 1
ATOM 597 C CA . MET A 1 76 ? -1.347 8.499 1.303 1.00 94.94 76 MET A CA 1
ATOM 598 C C . MET A 1 76 ? -0.894 7.768 2.574 1.00 94.94 76 MET A C 1
ATOM 600 O O . MET A 1 76 ? -1.723 7.162 3.253 1.00 94.94 76 MET A O 1
ATOM 604 N N . LEU A 1 77 ? 0.395 7.839 2.920 1.00 94.56 77 LEU A N 1
ATOM 605 C CA . LEU A 1 77 ? 0.936 7.204 4.126 1.00 94.56 77 LEU A CA 1
ATOM 606 C C . LEU A 1 77 ? 0.285 7.769 5.391 1.00 94.56 77 LEU A C 1
ATOM 608 O O . LEU A 1 77 ? -0.144 7.003 6.249 1.00 94.56 77 LEU A O 1
ATOM 612 N N . ASN A 1 78 ? 0.118 9.090 5.474 1.00 96.00 78 ASN A N 1
ATOM 613 C CA . ASN A 1 78 ? -0.574 9.736 6.589 1.00 96.00 78 ASN A CA 1
ATOM 614 C C . ASN A 1 78 ? -2.024 9.254 6.719 1.00 96.00 78 ASN A C 1
ATOM 616 O O . ASN A 1 78 ? -2.485 8.984 7.825 1.00 96.00 78 ASN A O 1
ATOM 620 N N . THR A 1 79 ? -2.729 9.097 5.597 1.00 96.62 79 THR A N 1
ATOM 621 C CA . THR A 1 79 ? -4.105 8.577 5.582 1.00 96.62 79 THR A CA 1
ATOM 622 C C . THR A 1 79 ? -4.165 7.137 6.093 1.00 96.62 79 THR A C 1
ATOM 624 O O . THR A 1 79 ? -5.031 6.807 6.901 1.00 96.62 79 THR A O 1
ATOM 627 N N . LEU A 1 80 ? -3.226 6.285 5.671 1.00 95.25 80 LEU A N 1
ATOM 628 C CA . LEU A 1 80 ? -3.141 4.901 6.140 1.00 95.25 80 LEU A CA 1
ATOM 629 C C . LEU A 1 80 ? -2.814 4.821 7.634 1.00 95.25 80 LEU A C 1
ATOM 631 O O . LEU A 1 80 ? -3.435 4.031 8.340 1.00 95.25 80 LEU A O 1
ATOM 635 N N . CYS A 1 81 ? -1.873 5.636 8.113 1.00 95.81 81 CYS A N 1
ATOM 636 C CA . CYS A 1 81 ? -1.439 5.652 9.510 1.00 95.81 81 CYS A CA 1
ATOM 637 C C . CYS A 1 81 ? -2.457 6.299 10.462 1.00 95.81 81 CYS A C 1
ATOM 639 O O . CYS A 1 81 ? -2.417 6.038 11.663 1.00 95.81 81 CYS A O 1
ATOM 641 N N . ALA A 1 82 ? -3.367 7.137 9.958 1.00 97.31 82 ALA A N 1
ATOM 642 C CA . ALA A 1 82 ? -4.425 7.741 10.766 1.00 97.31 82 ALA A CA 1
ATOM 643 C C . ALA A 1 82 ? -5.487 6.720 11.222 1.00 97.31 82 ALA A C 1
ATOM 645 O O . ALA A 1 82 ? -6.143 6.926 12.247 1.00 97.31 82 ALA A O 1
ATOM 646 N N . ASP A 1 83 ? -5.658 5.613 10.491 1.00 96.75 83 ASP A N 1
ATOM 647 C CA . ASP A 1 83 ? -6.534 4.514 10.896 1.00 96.75 83 ASP A CA 1
ATOM 648 C C . ASP A 1 83 ? -5.839 3.636 11.947 1.00 96.75 83 ASP A C 1
ATOM 650 O O . ASP A 1 83 ? -4.863 2.943 11.667 1.00 96.75 83 ASP A O 1
ATOM 654 N N . LYS A 1 84 ? -6.384 3.611 13.168 1.00 96.31 84 LYS A N 1
ATOM 655 C CA . LYS A 1 84 ? -5.847 2.827 14.297 1.00 96.31 84 LYS A CA 1
ATOM 656 C C . LYS A 1 84 ? -5.886 1.314 14.071 1.00 96.31 84 LYS A C 1
ATOM 658 O O . LYS A 1 84 ? -5.234 0.572 14.802 1.00 96.31 84 LYS A O 1
ATOM 663 N N . ASN A 1 85 ? -6.666 0.850 13.099 1.00 96.62 85 ASN A N 1
ATOM 664 C CA . ASN A 1 85 ? -6.732 -0.559 12.728 1.00 96.62 85 ASN A CA 1
ATOM 665 C C . ASN A 1 85 ? -5.591 -0.967 11.790 1.00 96.62 85 ASN A C 1
ATOM 667 O O . ASN A 1 85 ? -5.402 -2.163 11.551 1.00 96.62 85 ASN A O 1
ATOM 671 N N . ASN A 1 86 ? -4.833 -0.001 11.269 1.00 97.62 86 ASN A N 1
ATOM 672 C CA . ASN A 1 86 ? -3.685 -0.245 10.417 1.00 97.62 86 ASN A CA 1
ATOM 673 C C . ASN A 1 86 ? -2.388 -0.239 11.223 1.00 97.62 86 ASN A C 1
ATOM 675 O O . ASN A 1 86 ? -2.113 0.650 12.023 1.00 97.62 86 ASN A O 1
ATOM 679 N N . SER A 1 87 ? -1.545 -1.225 10.950 1.00 96.75 87 SER A N 1
ATOM 680 C CA . SER A 1 87 ? -0.135 -1.244 11.325 1.00 96.75 87 SER A CA 1
ATOM 681 C C . SER A 1 87 ? 0.683 -1.211 10.039 1.00 96.75 87 SER A C 1
ATOM 683 O O . SER A 1 87 ? 0.827 -2.233 9.366 1.00 96.75 87 SER A O 1
ATOM 685 N N . ALA A 1 88 ? 1.148 -0.019 9.660 1.00 95.12 88 ALA A N 1
ATOM 686 C CA . ALA A 1 88 ? 1.902 0.207 8.432 1.00 95.12 88 ALA A CA 1
ATOM 687 C C . ALA A 1 88 ? 3.414 0.197 8.700 1.00 95.12 88 ALA A C 1
ATOM 689 O O . ALA A 1 88 ? 3.892 0.850 9.625 1.00 95.12 88 ALA A O 1
ATOM 690 N N . PHE A 1 89 ? 4.161 -0.525 7.867 1.00 94.00 89 PHE A N 1
ATOM 691 C CA . PHE A 1 89 ? 5.612 -0.655 7.951 1.00 94.00 89 PHE A CA 1
ATOM 692 C C . PHE A 1 89 ? 6.235 -0.354 6.594 1.00 94.00 89 PHE A C 1
ATOM 694 O O . PHE A 1 89 ? 5.816 -0.912 5.579 1.00 94.00 89 PHE A O 1
ATOM 701 N N . ILE A 1 90 ? 7.270 0.484 6.590 1.00 92.12 90 ILE A N 1
ATOM 702 C CA . ILE A 1 90 ? 8.163 0.608 5.441 1.00 92.12 90 ILE A CA 1
ATOM 703 C C . ILE A 1 90 ? 9.223 -0.480 5.576 1.00 92.12 90 ILE A C 1
ATOM 705 O O . ILE A 1 90 ? 9.962 -0.524 6.559 1.00 92.12 90 ILE A O 1
ATOM 709 N N . VAL A 1 91 ? 9.285 -1.365 4.590 1.00 91.56 91 VAL A N 1
ATOM 710 C CA . VAL A 1 91 ? 10.298 -2.410 4.483 1.00 91.56 91 VAL A CA 1
ATOM 711 C C . VAL A 1 91 ? 11.290 -1.954 3.428 1.00 91.56 91 VAL A C 1
ATOM 713 O O . VAL A 1 91 ? 10.917 -1.681 2.296 1.00 91.56 91 VAL A O 1
ATOM 716 N N . SER A 1 92 ? 12.556 -1.812 3.793 1.00 89.00 92 SER A N 1
ATOM 717 C CA . SER A 1 92 ? 13.564 -1.308 2.868 1.00 89.00 92 SER A CA 1
ATOM 718 C C . SER A 1 92 ? 14.895 -1.995 3.107 1.00 89.00 92 SER A C 1
ATOM 720 O O . SER A 1 92 ? 15.268 -2.270 4.245 1.00 89.00 92 SER A O 1
ATOM 722 N N . GLY A 1 93 ? 15.617 -2.259 2.019 1.00 86.88 93 GLY A N 1
ATOM 723 C CA . GLY A 1 93 ? 17.010 -2.697 2.080 1.00 86.88 93 GLY A CA 1
ATOM 724 C C . GLY A 1 93 ? 17.988 -1.553 2.358 1.00 86.88 93 GLY A C 1
ATOM 725 O O . GLY A 1 93 ? 19.189 -1.792 2.473 1.00 86.88 93 GLY A O 1
ATOM 726 N N . ARG A 1 94 ? 17.508 -0.305 2.426 1.00 82.19 94 ARG A N 1
ATOM 727 C CA . ARG A 1 94 ? 18.356 0.844 2.726 1.00 82.19 94 ARG A CA 1
ATOM 728 C C . ARG A 1 94 ? 18.745 0.881 4.206 1.00 82.19 94 ARG A C 1
ATOM 730 O O . ARG A 1 94 ? 18.016 0.408 5.073 1.00 82.19 94 ARG A O 1
ATOM 737 N N . GLY A 1 95 ? 19.897 1.486 4.494 1.00 81.94 95 GLY A N 1
ATOM 738 C CA . GLY A 1 95 ? 20.336 1.718 5.869 1.00 81.94 95 GLY A CA 1
ATOM 739 C C . GLY A 1 95 ? 19.400 2.683 6.600 1.00 81.94 95 GLY A C 1
ATOM 740 O O . GLY A 1 95 ? 18.860 3.603 5.983 1.00 81.94 95 GLY A O 1
ATOM 741 N N . MET A 1 96 ? 19.244 2.494 7.913 1.00 79.25 96 MET A N 1
ATOM 742 C CA . MET A 1 96 ? 18.331 3.280 8.756 1.00 79.25 96 MET A CA 1
ATOM 743 C C . MET A 1 96 ? 18.531 4.795 8.598 1.00 79.25 96 MET A C 1
ATOM 745 O O . MET A 1 96 ? 17.558 5.528 8.479 1.00 79.25 96 MET A O 1
ATOM 749 N N . GLU A 1 97 ? 19.783 5.251 8.501 1.00 78.69 97 GLU A N 1
ATOM 750 C CA . GLU A 1 97 ? 20.126 6.676 8.360 1.00 78.69 97 GLU A CA 1
ATOM 751 C C . GLU A 1 97 ? 19.678 7.309 7.036 1.00 78.69 97 GLU A C 1
ATOM 753 O O . GLU A 1 97 ? 19.639 8.522 6.915 1.00 78.69 97 GLU A O 1
ATOM 758 N N . SER A 1 98 ? 19.343 6.503 6.027 1.00 74.44 98 SER A N 1
ATOM 759 C CA . SER A 1 98 ? 18.865 6.998 4.726 1.00 74.44 98 SER A CA 1
ATOM 760 C C . SER A 1 98 ? 17.339 6.988 4.583 1.00 74.44 98 SER A C 1
ATOM 762 O O . SER A 1 98 ? 16.816 7.328 3.520 1.00 74.44 98 SER A O 1
ATOM 764 N N . LEU A 1 99 ? 16.640 6.539 5.630 1.00 69.25 99 LEU A N 1
ATOM 765 C CA . LEU A 1 99 ? 15.180 6.482 5.736 1.00 69.25 99 LEU A CA 1
ATOM 766 C C . LEU A 1 99 ? 14.630 7.446 6.803 1.00 69.25 99 LEU A C 1
ATOM 768 O O . LEU A 1 99 ? 13.411 7.597 6.873 1.00 69.25 99 LEU A O 1
ATOM 772 N N . GLY A 1 100 ? 15.502 8.042 7.628 1.00 56.47 100 GLY A N 1
ATOM 773 C CA . GLY A 1 100 ? 15.166 8.923 8.752 1.00 56.47 100 GLY A CA 1
ATOM 774 C C . GLY A 1 100 ? 15.593 10.363 8.533 1.00 56.47 100 GLY A C 1
ATOM 775 O O . GLY A 1 100 ? 16.640 10.570 7.884 1.00 56.47 100 GLY A O 1
#

Secondary structure (DSSP, 8-state):
-TTSSTTGGGSEEEEESSGGG-EEEEE-TT-----HHHHHHHHHH-SSEEEEEETBTTTB-TT-S--SPPHHHHHHHHHHHHSTTEEEEEE-SS-GGGT-

Organism: Thalictrum thalictroides (NCBI:txid46969)

pLDDT: mean 82.56, std 13.56, range [46.41, 97.62]

Foldseek 3Di:
DPPVCPCQVQWDWDWDDDDPPIDIDTHHPPDDPDDPVVVVVVVVPDQADEAEFEQAVTQDPVPDPDSDGDPVSVVVVCVQVVDPRYDYDYDYPDDPVVVD

Sequence (100 aa):
MERTCQDHFKRRCWGIGSGFGFRVVALDPNFSKFSIATIVSAYEKDKHKAILLDYDGTLMTQTSIDKTPSEQVISMLNTLCADKNNSAFIVSGRGMESLG

Radius of gyration: 19.07 Å; chains: 1; bounding box: 34×47×47 Å